Protein AF-A0A2V6A6Y4-F1 (afdb_monomer_lite)

Secondary structure (DSSP, 8-state):
-------S-SSSSSS-----S------EEE-TTSSEEEEE--SSS-EEEEEETTTTEEEEEE-TTSPTT----EEEE-TTS-EEEE-SSEEEEE-TTT--EEEEEEPPTTEEEEEEEEETTTTEEEEEEEESS----

Structure (mmCIF, N/CA/C/O backbone):
data_AF-A0A2V6A6Y4-F1
#
_entry.id   AF-A0A2V6A6Y4-F1
#
loop_
_atom_site.group_PDB
_atom_site.id
_atom_site.type_symbol
_atom_site.label_atom_id
_atom_site.label_alt_id
_atom_site.label_comp_id
_atom_site.label_asym_id
_atom_site.label_entity_id
_atom_site.label_seq_id
_atom_site.pdbx_PDB_ins_code
_atom_site.Cartn_x
_atom_site.Cartn_y
_atom_site.Cartn_z
_atom_site.occupancy
_atom_site.B_iso_or_equiv
_atom_site.auth_seq_id
_atom_site.auth_comp_id
_atom_site.auth_asym_id
_atom_site.auth_atom_id
_atom_site.pdbx_PDB_model_num
ATOM 1 N N . MET A 1 1 ? -44.077 -6.413 16.927 1.00 32.38 1 MET A N 1
ATOM 2 C CA . MET A 1 1 ? -43.341 -7.308 16.006 1.00 32.38 1 MET A CA 1
ATOM 3 C C . MET A 1 1 ? -43.202 -6.586 14.673 1.00 32.38 1 MET A C 1
ATOM 5 O O . MET A 1 1 ? -44.220 -6.111 14.202 1.00 32.38 1 MET A O 1
ATOM 9 N N . ARG A 1 2 ? -41.950 -6.434 14.198 1.00 32.59 2 ARG A N 1
ATOM 10 C CA . ARG A 1 2 ? -41.431 -6.175 12.827 1.00 32.59 2 ARG A CA 1
ATOM 11 C C . ARG A 1 2 ? -42.452 -5.708 11.762 1.00 32.59 2 ARG A C 1
ATOM 13 O O . ARG A 1 2 ? -43.472 -6.346 11.574 1.00 32.59 2 ARG A O 1
ATOM 20 N N . SER A 1 3 ? -42.211 -4.641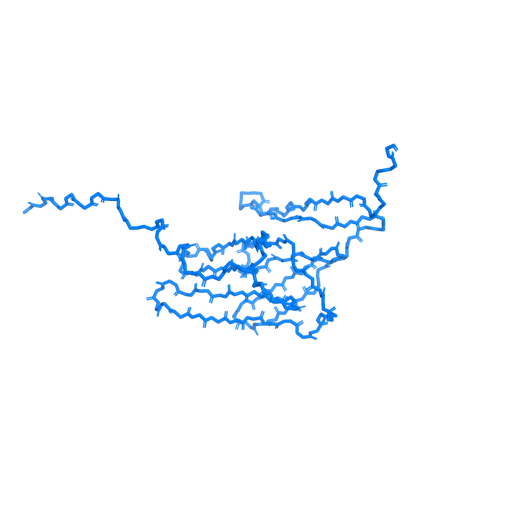 11.001 1.00 26.67 3 SER A N 1
ATOM 21 C CA . SER A 1 3 ? -41.068 -4.501 10.086 1.00 26.67 3 SER A CA 1
ATOM 22 C C . SER A 1 3 ? -40.904 -3.040 9.645 1.00 26.67 3 SER A C 1
ATOM 24 O O . SER A 1 3 ? -41.842 -2.462 9.108 1.00 26.67 3 SER A O 1
ATOM 26 N N . TYR A 1 4 ? -39.713 -2.460 9.813 1.00 32.25 4 TYR A N 1
ATOM 27 C CA . TYR A 1 4 ? -39.336 -1.226 9.123 1.00 32.25 4 TYR A CA 1
ATOM 28 C C . TYR A 1 4 ? -38.653 -1.605 7.812 1.00 32.25 4 TYR A C 1
ATOM 30 O O . TYR A 1 4 ? -37.516 -2.074 7.801 1.00 32.25 4 TYR A O 1
ATOM 38 N N . VAL A 1 5 ? -39.372 -1.424 6.710 1.00 32.75 5 VAL A N 1
ATOM 39 C CA . VAL A 1 5 ? -38.798 -1.405 5.365 1.00 32.75 5 VAL A CA 1
ATOM 40 C C . VAL A 1 5 ? -38.120 -0.044 5.202 1.00 32.75 5 VAL A C 1
ATOM 42 O O . VAL A 1 5 ? -38.741 0.913 4.758 1.00 32.75 5 VAL A O 1
ATOM 45 N N . PHE A 1 6 ? -36.855 0.064 5.612 1.00 30.45 6 PHE A N 1
ATOM 46 C CA . PHE A 1 6 ? -35.977 1.151 5.174 1.00 30.45 6 PHE A CA 1
ATOM 47 C C . PHE A 1 6 ? -35.128 0.620 4.024 1.00 30.45 6 PHE A C 1
ATOM 49 O O . PHE A 1 6 ? -34.045 0.066 4.205 1.00 30.45 6 PHE A O 1
ATOM 56 N N . GLY A 1 7 ? -35.703 0.725 2.827 1.00 29.33 7 GLY A N 1
ATOM 57 C CA . GLY A 1 7 ? -35.014 0.461 1.576 1.00 29.33 7 GLY A CA 1
ATOM 58 C C . GLY A 1 7 ? -33.855 1.438 1.392 1.00 29.33 7 GLY A C 1
ATOM 59 O O . GLY A 1 7 ? -34.050 2.646 1.343 1.00 29.33 7 GLY A O 1
ATOM 60 N N . ILE A 1 8 ? -32.648 0.876 1.354 1.00 38.84 8 ILE A N 1
ATOM 61 C CA . ILE A 1 8 ? -31.519 1.203 0.470 1.00 38.84 8 ILE A CA 1
ATOM 62 C C . ILE A 1 8 ? -31.665 2.556 -0.258 1.00 38.84 8 ILE A C 1
ATOM 64 O O . ILE A 1 8 ? -32.142 2.610 -1.387 1.00 38.84 8 ILE A O 1
ATOM 68 N N . ALA A 1 9 ? -31.231 3.648 0.376 1.00 34.06 9 ALA A N 1
ATOM 69 C CA . ALA A 1 9 ? -31.072 4.946 -0.295 1.00 34.06 9 ALA A CA 1
ATOM 70 C C . ALA A 1 9 ? -30.000 5.852 0.342 1.00 34.06 9 ALA A C 1
ATOM 72 O O . ALA A 1 9 ? -29.995 7.059 0.124 1.00 34.06 9 ALA A O 1
ATOM 73 N N . ILE A 1 10 ? -29.077 5.303 1.139 1.00 40.56 10 ILE A N 1
ATOM 74 C CA . ILE A 1 10 ? -27.980 6.083 1.726 1.00 40.56 10 ILE A CA 1
ATOM 75 C C . ILE A 1 10 ? -26.707 5.248 1.638 1.00 40.56 10 ILE A C 1
ATOM 77 O O . ILE A 1 10 ? -26.506 4.364 2.462 1.00 40.56 10 ILE A O 1
ATOM 81 N N . LYS A 1 11 ? -25.892 5.500 0.603 1.00 34.69 11 LYS A N 1
ATOM 82 C CA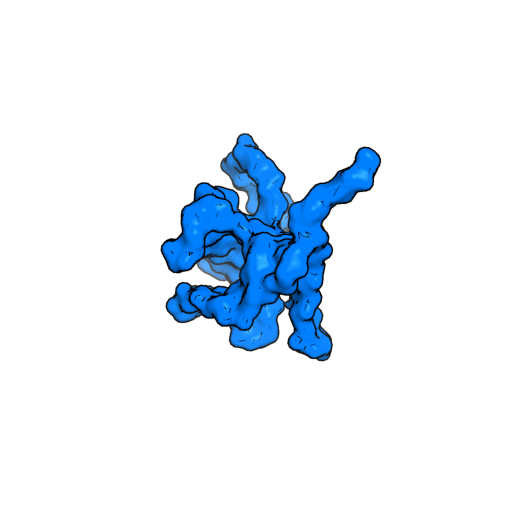 . LYS A 1 11 ? -24.413 5.373 0.605 1.00 34.69 11 LYS A CA 1
ATOM 83 C C . LYS A 1 11 ? -23.757 5.695 -0.746 1.00 34.69 11 LYS A C 1
ATOM 85 O O . LYS A 1 11 ? -22.540 5.692 -0.833 1.00 34.69 11 LYS A O 1
ATOM 90 N N . SER A 1 12 ? -24.526 6.071 -1.767 1.00 40.69 12 SER A N 1
ATOM 91 C CA . SER A 1 12 ? -23.982 6.647 -3.011 1.00 40.69 12 SER A CA 1
ATOM 92 C C . SER A 1 12 ? -23.689 8.153 -2.906 1.00 40.69 12 SER A C 1
ATOM 94 O O . SER A 1 12 ? -23.083 8.719 -3.805 1.00 40.69 12 SER A O 1
ATOM 96 N N . ALA A 1 13 ? -24.119 8.813 -1.823 1.00 37.28 13 ALA A N 1
ATOM 97 C CA . ALA A 1 13 ? -24.108 10.275 -1.697 1.00 37.28 13 ALA A CA 1
ATOM 98 C C . ALA A 1 13 ? -22.936 10.855 -0.876 1.00 37.28 13 ALA A C 1
ATOM 100 O O . ALA A 1 13 ? -22.841 12.070 -0.750 1.00 37.28 13 ALA A O 1
ATOM 101 N N . LEU A 1 14 ? -22.032 10.025 -0.332 1.00 38.22 14 LEU A N 1
ATOM 102 C CA . LEU A 1 14 ? -20.814 10.522 0.337 1.00 38.22 14 LEU A CA 1
ATOM 103 C C . LEU A 1 14 ? -19.584 10.602 -0.586 1.00 38.22 14 LEU A C 1
ATOM 105 O O . LEU A 1 14 ? -18.530 11.037 -0.139 1.00 38.22 14 LEU A O 1
ATOM 109 N N . LEU A 1 15 ? -19.715 10.235 -1.868 1.00 41.84 15 LEU A N 1
ATOM 110 C CA . LEU A 1 15 ? -18.647 10.373 -2.873 1.00 41.84 15 LEU A CA 1
ATOM 111 C C . LEU A 1 15 ? -18.720 11.680 -3.687 1.00 41.84 15 LEU A C 1
ATOM 113 O O . LEU A 1 15 ? -17.991 11.836 -4.660 1.00 41.84 15 LEU A O 1
ATOM 117 N N . SER A 1 16 ? -19.587 12.625 -3.314 1.00 40.91 16 SER A N 1
ATOM 118 C CA . SER A 1 16 ? -19.773 13.888 -4.044 1.00 40.91 16 SER A CA 1
ATOM 119 C C . SER A 1 16 ? -19.488 15.131 -3.196 1.00 40.91 16 SER A C 1
ATOM 121 O O . SER A 1 16 ? -20.119 16.168 -3.398 1.00 40.91 16 SER A O 1
ATOM 123 N N . CYS A 1 17 ? -18.563 15.049 -2.233 1.00 35.84 17 CYS A N 1
ATOM 124 C CA . CYS A 1 17 ? -18.053 16.251 -1.574 1.00 35.84 17 CYS A CA 1
ATOM 125 C C . CYS A 1 17 ? -16.995 16.878 -2.490 1.00 35.84 17 CYS A C 1
ATOM 127 O O . CYS A 1 17 ? -15.925 16.312 -2.700 1.00 35.84 17 CYS A O 1
ATOM 129 N N . GLY A 1 18 ? -17.376 17.980 -3.134 1.00 38.84 18 GLY A N 1
ATOM 130 C CA . GLY A 1 18 ? -16.668 18.554 -4.265 1.00 38.84 18 GLY A CA 1
ATOM 131 C C . GLY A 1 18 ? -15.276 19.081 -3.947 1.00 38.84 18 GLY A C 1
ATOM 132 O O . GLY A 1 18 ? -15.115 19.866 -3.028 1.00 38.84 18 GLY A O 1
ATOM 133 N N . PHE A 1 19 ? -14.331 18.712 -4.807 1.00 34.06 19 PHE A N 1
ATOM 134 C CA . PHE A 1 19 ? -13.350 19.589 -5.444 1.00 34.06 19 PHE A CA 1
ATOM 135 C C . PHE A 1 19 ? -13.048 18.944 -6.801 1.00 34.06 19 PHE A C 1
ATOM 137 O O . PHE A 1 19 ? -12.411 17.900 -6.871 1.00 34.06 19 PHE A O 1
ATOM 144 N N . VAL A 1 20 ? -13.565 19.516 -7.892 1.00 39.50 20 VAL A N 1
ATOM 145 C CA . VAL A 1 20 ? -13.149 19.126 -9.247 1.00 39.50 20 VAL A CA 1
ATOM 146 C C . VAL A 1 20 ? -11.848 19.868 -9.537 1.00 39.50 20 VAL A C 1
ATOM 148 O O . VAL A 1 20 ? -11.839 20.895 -10.206 1.00 39.50 20 VAL A O 1
ATOM 151 N N . HIS A 1 21 ? -10.755 19.372 -8.973 1.00 35.28 21 HIS A N 1
ATOM 152 C CA . HIS A 1 21 ? -9.420 19.550 -9.525 1.00 35.28 21 HIS A CA 1
ATOM 153 C C . HIS A 1 21 ? -8.987 18.154 -9.987 1.00 35.28 21 HIS A C 1
ATOM 155 O O . HIS A 1 21 ? -9.232 17.186 -9.282 1.00 35.28 21 HIS A O 1
ATOM 161 N N . CYS A 1 22 ? -8.531 18.055 -11.241 1.00 38.50 22 CYS A N 1
ATOM 162 C CA . CYS A 1 22 ? -7.905 16.888 -11.885 1.00 38.50 22 CYS A CA 1
ATOM 163 C C . CYS A 1 22 ? -8.179 15.500 -11.261 1.00 38.50 22 CYS A C 1
ATOM 165 O O . CYS A 1 22 ? -7.589 15.112 -10.265 1.00 38.50 22 CYS A O 1
ATOM 167 N N . CYS A 1 23 ? -9.019 14.699 -11.922 1.00 42.53 23 CYS A N 1
ATOM 168 C CA . CYS A 1 23 ? -9.340 13.333 -11.513 1.00 42.53 23 CYS A CA 1
ATOM 169 C C . CYS A 1 23 ? -8.106 12.410 -11.630 1.00 42.53 23 CYS A C 1
ATOM 171 O O . CYS A 1 23 ? -7.900 11.763 -12.658 1.00 42.53 23 CYS A O 1
ATOM 173 N N . ALA A 1 24 ? -7.266 12.359 -10.596 1.00 50.62 24 ALA A N 1
ATOM 174 C CA . ALA A 1 24 ? -6.324 11.269 -10.402 1.00 50.62 24 ALA A CA 1
ATOM 175 C C . ALA A 1 24 ? -7.101 10.097 -9.790 1.00 50.62 24 ALA A C 1
ATOM 177 O O . ALA A 1 24 ? -7.722 10.227 -8.737 1.00 50.62 24 ALA A O 1
ATOM 178 N N . ALA A 1 25 ? -7.125 8.955 -10.481 1.00 53.16 25 ALA A N 1
ATOM 179 C CA . ALA A 1 25 ? -7.696 7.725 -9.948 1.00 53.16 25 ALA A CA 1
ATOM 180 C C . ALA A 1 25 ? -6.901 7.318 -8.695 1.00 53.16 25 ALA A C 1
ATOM 182 O O . ALA A 1 25 ? -5.819 6.751 -8.804 1.00 53.16 25 ALA A O 1
ATOM 183 N N . GLY A 1 26 ? -7.411 7.689 -7.520 1.00 76.88 26 GLY A N 1
ATOM 184 C CA . GLY A 1 26 ? -6.675 7.610 -6.259 1.00 76.88 26 GLY A CA 1
ATOM 185 C C . GLY A 1 26 ? -6.652 6.234 -5.602 1.00 76.88 26 GLY A C 1
ATOM 186 O O . GLY A 1 26 ? -5.937 6.064 -4.640 1.00 76.88 26 GLY A O 1
ATOM 187 N N . ASP A 1 27 ? -7.383 5.235 -6.081 1.00 90.62 27 ASP A N 1
ATOM 188 C CA . ASP A 1 27 ? -7.482 3.919 -5.428 1.00 90.62 27 ASP A CA 1
ATOM 189 C C . ASP A 1 27 ? -7.893 3.951 -3.928 1.00 90.62 27 ASP A C 1
ATOM 191 O O . ASP A 1 27 ? -7.724 4.923 -3.185 1.00 90.62 27 ASP A O 1
ATOM 195 N N . ALA A 1 28 ? -8.531 2.888 -3.454 1.00 93.62 28 ALA A N 1
ATOM 196 C CA . ALA A 1 28 ? -9.000 2.835 -2.074 1.00 93.62 28 ALA A CA 1
ATOM 197 C C . ALA A 1 28 ? -9.141 1.405 -1.573 1.00 93.62 28 ALA A C 1
ATOM 199 O O . ALA A 1 28 ? -9.518 0.498 -2.311 1.00 93.62 28 ALA A O 1
ATOM 200 N N . THR A 1 29 ? -8.933 1.218 -0.273 1.00 94.38 29 THR A N 1
ATOM 201 C CA . THR A 1 29 ? -9.153 -0.066 0.390 1.00 94.38 29 THR A CA 1
ATOM 202 C C . THR A 1 29 ? -9.761 0.108 1.777 1.00 94.38 29 THR A C 1
ATOM 204 O O . THR A 1 29 ? -9.521 1.098 2.468 1.00 94.38 29 THR A O 1
ATOM 207 N N . PHE A 1 30 ? -10.538 -0.881 2.212 1.00 93.88 30 PHE A N 1
ATOM 208 C CA . PHE A 1 30 ? -11.076 -0.938 3.571 1.00 93.88 30 PHE A CA 1
ATOM 209 C C . PHE A 1 30 ? -10.061 -1.528 4.558 1.00 93.88 30 PHE A C 1
ATOM 211 O O . PHE A 1 30 ? -9.153 -2.268 4.172 1.00 93.88 30 PHE A O 1
ATOM 218 N N . SER A 1 31 ? -10.238 -1.237 5.847 1.00 92.56 31 SER A N 1
ATOM 219 C CA . SER A 1 31 ? -9.723 -2.088 6.924 1.00 92.56 31 SER A CA 1
ATOM 220 C C . SER A 1 31 ? -10.462 -3.430 6.970 1.00 92.56 31 SER A C 1
ATOM 222 O O . SER A 1 31 ? -11.588 -3.553 6.494 1.00 92.56 31 SER A O 1
ATOM 224 N N . ASN A 1 32 ? -9.851 -4.443 7.591 1.00 88.94 32 ASN A N 1
ATOM 225 C CA . ASN A 1 32 ? -10.436 -5.789 7.687 1.00 88.94 32 ASN A CA 1
ATOM 226 C C . ASN A 1 32 ? -11.776 -5.821 8.446 1.00 88.94 32 ASN A C 1
ATOM 228 O O . ASN A 1 32 ? -12.623 -6.657 8.158 1.00 88.94 32 ASN A O 1
ATOM 232 N N . ASP A 1 33 ? -11.955 -4.923 9.416 1.00 90.75 33 ASP A N 1
ATOM 233 C CA . ASP A 1 33 ? -13.202 -4.746 10.173 1.00 90.75 33 ASP A CA 1
ATOM 234 C C . ASP A 1 33 ? -14.235 -3.866 9.443 1.00 90.75 33 ASP A C 1
ATOM 236 O O . ASP A 1 33 ? -15.377 -3.760 9.884 1.00 90.75 33 ASP A O 1
ATOM 240 N N . GLY A 1 34 ? -13.862 -3.246 8.318 1.00 91.12 34 GLY A N 1
ATOM 241 C CA . GLY A 1 34 ? -14.715 -2.331 7.560 1.00 91.12 34 GLY A CA 1
ATOM 242 C C . GLY A 1 34 ? -14.976 -0.986 8.244 1.00 91.12 34 GLY A C 1
ATOM 243 O O . GL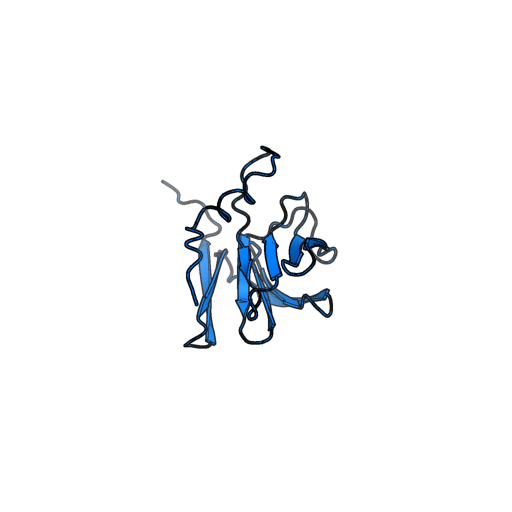Y A 1 34 ? -15.782 -0.205 7.740 1.00 91.12 34 GLY A O 1
ATOM 244 N N . GLU A 1 35 ? -14.318 -0.689 9.367 1.00 94.94 35 GLU A N 1
ATOM 245 C CA . GLU A 1 35 ? -14.515 0.552 10.125 1.00 94.94 35 GLU A CA 1
ATOM 246 C C . GLU A 1 35 ? -13.731 1.739 9.557 1.00 94.94 35 GLU A C 1
ATOM 248 O O . GLU A 1 35 ? -14.015 2.890 9.894 1.00 94.94 35 GLU A O 1
ATOM 253 N N . ARG A 1 36 ? -12.739 1.485 8.698 1.00 94.31 36 ARG A N 1
ATOM 254 C CA . ARG A 1 36 ? -11.877 2.506 8.102 1.00 94.31 36 ARG A CA 1
ATOM 255 C C . ARG A 1 36 ? -11.777 2.348 6.590 1.00 94.31 36 ARG A C 1
ATOM 257 O O . ARG A 1 36 ? -11.763 1.234 6.068 1.00 94.31 36 ARG A O 1
ATOM 264 N N . ILE A 1 37 ? -11.652 3.478 5.903 1.00 94.25 37 ILE A N 1
ATOM 265 C CA . ILE A 1 37 ? -11.283 3.565 4.488 1.00 94.25 37 ILE A CA 1
ATOM 266 C C . ILE A 1 37 ? -9.915 4.229 4.402 1.00 94.25 37 ILE A C 1
ATOM 268 O O . ILE A 1 37 ? -9.684 5.255 5.040 1.00 94.25 37 ILE A O 1
ATOM 272 N N . PHE A 1 38 ? -9.039 3.660 3.586 1.00 93.88 38 PHE A N 1
ATOM 273 C CA . PHE A 1 38 ? -7.771 4.249 3.184 1.00 93.88 38 PHE A CA 1
ATOM 274 C C . PHE A 1 38 ? -7.848 4.576 1.697 1.00 93.88 38 PHE A C 1
ATOM 276 O O . PHE A 1 38 ? -8.263 3.722 0.918 1.00 93.88 38 PHE A O 1
ATOM 283 N N . ALA A 1 39 ? -7.467 5.786 1.308 1.00 93.12 39 ALA A N 1
ATOM 284 C CA . ALA A 1 39 ? -7.443 6.236 -0.084 1.00 93.12 39 ALA A CA 1
ATOM 285 C C . ALA A 1 39 ? -6.147 6.999 -0.367 1.00 93.12 39 ALA A C 1
ATOM 287 O O . ALA A 1 39 ? -5.624 7.646 0.545 1.00 93.12 39 ALA A O 1
ATOM 288 N N . ILE A 1 40 ? -5.621 6.965 -1.596 1.00 92.56 40 ILE A N 1
ATOM 289 C CA . ILE A 1 40 ? -4.522 7.880 -1.955 1.00 92.56 40 ILE A CA 1
ATOM 290 C C . ILE A 1 40 ? -5.082 9.304 -1.937 1.00 92.56 40 ILE A C 1
ATOM 292 O O . ILE A 1 40 ? -6.155 9.571 -2.481 1.00 92.56 40 ILE A O 1
ATOM 296 N N . CYS A 1 41 ? -4.366 10.214 -1.281 1.00 86.25 41 CYS A N 1
ATOM 297 C CA . CYS A 1 41 ? -4.726 11.626 -1.291 1.00 86.25 41 CYS A CA 1
ATOM 298 C C . CYS A 1 41 ? -4.234 12.287 -2.586 1.00 86.25 41 CYS A C 1
ATOM 300 O O . CYS A 1 41 ? -3.097 12.058 -2.996 1.00 86.25 41 CYS A O 1
ATOM 302 N N . ASP A 1 42 ? -5.058 13.155 -3.172 1.00 71.94 42 ASP A N 1
ATOM 303 C CA . ASP A 1 42 ? -4.625 14.073 -4.227 1.00 71.94 42 ASP A CA 1
ATOM 304 C C . ASP A 1 42 ? -3.859 15.240 -3.586 1.00 71.94 42 ASP A C 1
ATOM 306 O O . ASP A 1 42 ? -4.446 16.100 -2.925 1.00 71.94 42 ASP A O 1
ATOM 310 N N . ASP A 1 43 ? -2.532 15.188 -3.665 1.00 71.12 43 ASP A N 1
ATOM 311 C CA . ASP A 1 43 ? -1.613 16.177 -3.105 1.00 71.12 43 ASP A CA 1
ATOM 312 C C . ASP A 1 43 ? -0.302 16.187 -3.903 1.00 71.12 43 ASP A C 1
ATOM 314 O O . ASP A 1 43 ? -0.004 15.244 -4.642 1.00 71.12 43 ASP A O 1
ATOM 318 N N . ASP A 1 44 ? 0.517 17.223 -3.709 1.00 72.62 44 ASP A N 1
ATOM 319 C CA . ASP A 1 44 ? 1.822 17.353 -4.372 1.00 72.62 44 ASP A CA 1
ATOM 320 C C . ASP A 1 44 ? 2.781 16.196 -4.025 1.00 72.62 44 ASP A C 1
ATOM 322 O O . ASP A 1 44 ? 3.732 15.933 -4.761 1.00 72.62 44 ASP A O 1
ATOM 326 N N . ASN A 1 45 ? 2.521 15.484 -2.922 1.00 83.88 45 ASN A N 1
ATOM 327 C CA . ASN A 1 45 ? 3.344 14.398 -2.404 1.00 83.88 45 ASN A CA 1
ATOM 328 C C . ASN A 1 45 ? 2.520 13.161 -2.023 1.00 83.88 45 ASN A C 1
ATOM 330 O O . ASN A 1 45 ? 1.355 13.250 -1.634 1.00 83.88 45 ASN A O 1
ATOM 334 N N . ALA A 1 46 ? 3.171 11.997 -2.050 1.00 89.94 46 ALA A N 1
ATOM 335 C CA . ALA A 1 46 ? 2.584 10.724 -1.651 1.00 89.94 46 ALA A CA 1
ATOM 336 C C . ALA A 1 46 ? 2.001 10.773 -0.227 1.00 89.94 46 ALA A C 1
ATOM 338 O O . ALA A 1 46 ? 2.711 10.983 0.764 1.00 89.94 46 ALA A O 1
ATOM 339 N N . ALA A 1 47 ? 0.699 10.512 -0.130 1.00 91.75 47 ALA A N 1
ATOM 340 C CA . ALA A 1 47 ? -0.017 10.430 1.133 1.00 91.75 47 ALA A CA 1
ATOM 341 C C . ALA A 1 47 ? -1.204 9.462 1.047 1.00 91.75 47 ALA A C 1
ATOM 343 O O . ALA A 1 47 ? -1.801 9.272 -0.016 1.00 91.75 47 ALA A O 1
ATOM 344 N N . ILE A 1 48 ? -1.564 8.882 2.195 1.00 93.19 48 ILE A N 1
ATOM 345 C CA . ILE A 1 48 ? -2.775 8.075 2.372 1.00 93.19 48 ILE A CA 1
ATOM 346 C C . ILE A 1 48 ? -3.719 8.774 3.349 1.00 93.19 48 ILE A C 1
ATOM 348 O O . ILE A 1 48 ? -3.358 9.130 4.474 1.00 93.19 48 ILE A O 1
ATOM 352 N N . CYS A 1 49 ? -4.956 8.935 2.911 1.00 93.56 49 CYS A N 1
ATOM 353 C CA . CYS A 1 49 ? -6.058 9.517 3.646 1.00 93.56 49 CYS A CA 1
ATOM 354 C C . CYS A 1 49 ? -6.817 8.387 4.346 1.00 93.56 49 CYS A C 1
ATOM 356 O O . CYS A 1 49 ? -7.305 7.468 3.696 1.00 93.56 49 CYS A O 1
ATOM 358 N N . GLU A 1 50 ? -6.904 8.453 5.668 1.00 93.62 50 GLU A N 1
ATOM 359 C CA . GLU A 1 50 ? -7.655 7.535 6.519 1.00 93.62 50 GLU A CA 1
ATOM 360 C C . GLU A 1 50 ? -8.961 8.207 6.955 1.00 93.62 50 GLU A C 1
ATOM 362 O O . GLU A 1 50 ? -8.955 9.283 7.560 1.00 93.62 50 GLU A O 1
ATOM 367 N N . LEU A 1 51 ? -10.084 7.556 6.667 1.00 93.31 51 LEU A N 1
ATOM 368 C CA . LEU A 1 51 ? -11.409 7.935 7.139 1.00 93.31 51 LEU A CA 1
ATOM 369 C C . LEU A 1 51 ? -11.921 6.851 8.082 1.00 93.31 51 LEU A C 1
ATOM 371 O O . LEU A 1 51 ? -12.132 5.714 7.664 1.00 93.31 51 LEU A O 1
ATOM 375 N N . ASN A 1 52 ? -12.168 7.206 9.337 1.00 92.94 52 ASN A N 1
ATOM 376 C CA . ASN A 1 52 ? -12.842 6.336 10.290 1.00 92.94 52 ASN A CA 1
ATOM 377 C C . ASN A 1 52 ? -14.360 6.532 10.175 1.00 92.94 52 ASN A C 1
ATOM 379 O O . ASN A 1 52 ? -14.881 7.625 10.390 1.00 92.94 52 ASN A O 1
ATOM 383 N N . LEU A 1 53 ? -15.071 5.460 9.834 1.00 91.56 53 LEU A N 1
ATOM 384 C CA . LEU A 1 53 ? -16.512 5.457 9.588 1.00 91.56 53 LEU A CA 1
ATOM 385 C C . LEU A 1 53 ? -17.345 5.395 10.871 1.00 91.56 53 LEU A C 1
ATOM 387 O O . LEU A 1 53 ? -18.534 5.703 10.833 1.00 91.56 53 LEU A O 1
ATOM 391 N N . MET A 1 54 ? -16.743 5.007 11.995 1.00 93.94 54 MET A N 1
ATOM 392 C CA . MET A 1 54 ? -17.441 4.858 13.274 1.00 93.94 54 MET A CA 1
ATOM 393 C C . MET A 1 54 ? -17.610 6.195 13.985 1.00 93.94 54 MET A C 1
ATOM 395 O O . MET A 1 54 ? -18.640 6.448 14.606 1.00 93.94 54 MET A O 1
ATOM 399 N N . ASN A 1 55 ? -16.602 7.060 13.885 1.00 93.56 55 ASN A N 1
ATOM 400 C CA . ASN A 1 55 ? -16.598 8.377 14.522 1.00 93.56 55 ASN A CA 1
ATOM 401 C C . ASN A 1 55 ? -16.480 9.543 13.527 1.00 93.56 55 ASN A C 1
ATOM 403 O O . ASN A 1 55 ? -16.385 10.689 13.958 1.00 93.56 55 ASN A O 1
ATOM 407 N N . TYR A 1 56 ? -16.505 9.260 12.221 1.00 89.81 56 TYR A N 1
ATOM 408 C CA . TYR A 1 56 ? -16.429 10.246 11.138 1.00 89.81 56 TYR A CA 1
ATOM 409 C C . TYR A 1 56 ? -15.188 11.145 11.211 1.00 89.81 56 TYR A C 1
ATOM 411 O O . TYR A 1 56 ? -15.244 12.330 10.878 1.00 89.81 56 TYR A O 1
ATOM 419 N N . THR A 1 57 ? -14.057 10.594 11.658 1.00 90.62 57 THR A N 1
ATOM 420 C CA . THR A 1 57 ? -12.789 11.332 11.719 1.00 90.62 57 THR A CA 1
ATOM 421 C C . THR A 1 57 ? -11.943 11.092 10.481 1.00 90.62 57 THR A C 1
ATOM 423 O O . THR A 1 57 ? -11.927 10.003 9.911 1.00 90.62 57 THR A O 1
ATOM 426 N N . PHE A 1 58 ? -11.218 12.132 10.085 1.00 89.69 58 PHE A N 1
ATOM 427 C CA . PHE A 1 58 ? -10.302 12.116 8.957 1.00 89.69 58 PHE A CA 1
ATOM 428 C C . PHE A 1 58 ? -8.871 12.330 9.445 1.00 89.69 58 PHE A C 1
ATOM 430 O O . PHE A 1 58 ? -8.613 13.176 10.307 1.00 89.69 58 PHE A O 1
ATOM 437 N N . ARG A 1 59 ? -7.931 11.590 8.861 1.00 89.50 59 ARG A N 1
ATOM 438 C CA . ARG A 1 59 ? -6.499 11.740 9.097 1.00 89.50 59 ARG A CA 1
ATOM 439 C C . ARG A 1 59 ? -5.743 11.614 7.783 1.00 89.50 59 ARG A C 1
ATOM 441 O O . ARG A 1 59 ? -5.953 10.677 7.026 1.00 89.50 59 ARG A O 1
ATOM 448 N N . LYS A 1 60 ? -4.800 12.521 7.554 1.00 91.06 60 LYS A N 1
ATOM 449 C CA . LYS A 1 60 ? -3.833 12.422 6.461 1.00 91.06 60 LYS A CA 1
ATOM 450 C C . LYS A 1 60 ? -2.524 11.835 6.983 1.00 91.06 60 LYS A C 1
ATOM 452 O O . LYS A 1 60 ? -1.995 12.320 7.983 1.00 91.06 60 LYS A O 1
ATOM 457 N N . ASN A 1 61 ? -2.009 10.818 6.302 1.00 92.69 61 ASN A N 1
ATOM 458 C CA . ASN A 1 61 ? -0.719 10.198 6.579 1.00 92.69 61 ASN A CA 1
ATOM 459 C C . ASN A 1 61 ? 0.228 10.516 5.415 1.00 92.69 61 ASN A C 1
ATOM 461 O O . ASN A 1 61 ? 0.122 9.916 4.347 1.00 92.69 61 ASN A O 1
ATOM 465 N N . SER A 1 62 ? 1.098 11.506 5.611 1.00 91.00 62 SER A N 1
ATOM 466 C CA . SER A 1 62 ? 2.111 11.911 4.629 1.00 91.00 62 SER A CA 1
ATOM 467 C C . SER A 1 62 ? 3.407 11.129 4.822 1.00 91.00 62 SER A C 1
ATOM 469 O O . SER A 1 62 ? 3.749 10.771 5.950 1.00 91.00 62 SER A O 1
ATOM 471 N N . PHE A 1 63 ? 4.158 10.934 3.738 1.00 92.94 63 PHE A N 1
ATOM 472 C CA . PHE A 1 63 ? 5.395 10.152 3.741 1.00 92.94 63 PHE A CA 1
ATOM 473 C C . PHE A 1 63 ? 6.615 11.013 3.385 1.00 92.94 63 PHE A C 1
ATOM 475 O O . PHE A 1 63 ? 7.112 10.935 2.264 1.00 92.94 63 PHE A O 1
ATOM 482 N N . PRO A 1 64 ? 7.126 11.838 4.318 1.00 89.88 64 PRO A N 1
ATOM 483 C CA . PRO A 1 64 ? 8.217 12.776 4.041 1.00 89.88 64 PRO A CA 1
ATOM 484 C C . PRO A 1 64 ? 9.553 12.093 3.715 1.00 89.88 64 PRO A C 1
ATOM 486 O O . PRO A 1 64 ? 10.470 12.754 3.244 1.00 89.88 64 PRO A O 1
ATOM 489 N N . GLN A 1 65 ? 9.694 10.787 3.979 1.00 89.50 65 GLN A N 1
ATOM 490 C CA . GLN A 1 65 ? 10.868 10.025 3.541 1.00 89.50 65 GLN A CA 1
ATOM 491 C C . GLN A 1 65 ? 10.875 9.706 2.039 1.00 89.50 65 GLN A C 1
ATOM 493 O O . GLN A 1 65 ? 11.888 9.229 1.530 1.00 89.50 65 GLN A O 1
ATOM 498 N N . LEU A 1 66 ? 9.750 9.889 1.343 1.00 91.50 66 LEU A N 1
ATOM 499 C CA . LEU A 1 66 ? 9.682 9.707 -0.101 1.00 91.50 66 LEU A CA 1
ATOM 500 C C . LEU A 1 66 ? 10.140 10.994 -0.799 1.00 91.50 66 LEU A C 1
ATOM 502 O O . LEU A 1 66 ? 9.881 12.077 -0.276 1.00 91.50 66 LEU A O 1
ATOM 506 N N . PRO A 1 67 ? 10.803 10.899 -1.967 1.00 89.44 67 PRO A N 1
ATOM 507 C CA . PRO A 1 67 ? 11.159 12.079 -2.747 1.00 89.44 67 PRO A CA 1
ATOM 508 C C . PRO A 1 67 ? 9.936 12.946 -3.059 1.00 89.44 67 PRO A C 1
ATOM 510 O O . PRO A 1 67 ? 8.842 12.416 -3.288 1.00 89.44 67 PRO A O 1
ATOM 513 N N . ASP A 1 68 ? 10.139 14.260 -3.132 1.00 85.75 68 ASP A N 1
ATOM 514 C CA . ASP A 1 68 ? 9.095 15.195 -3.554 1.00 85.75 68 ASP A CA 1
ATOM 515 C C . ASP A 1 68 ? 8.507 14.782 -4.915 1.00 85.75 68 ASP A C 1
ATOM 517 O O . ASP A 1 68 ? 9.2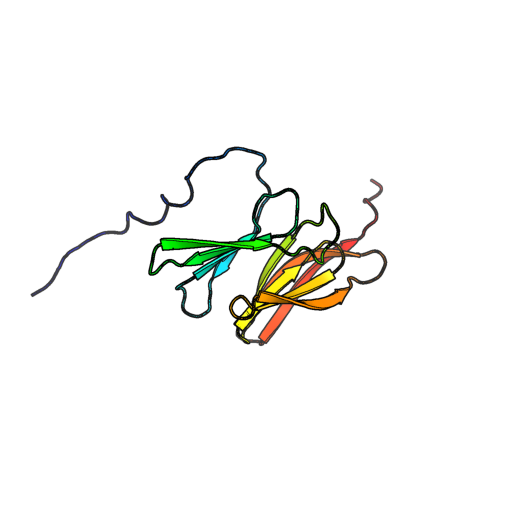05 14.220 -5.765 1.00 85.75 68 ASP A O 1
ATOM 521 N N . GLN A 1 69 ? 7.216 15.055 -5.127 1.00 83.12 69 GLN A N 1
ATOM 522 C CA . GLN A 1 69 ? 6.478 14.696 -6.351 1.00 83.12 69 GLN A CA 1
ATOM 523 C C . GLN A 1 69 ? 6.365 13.184 -6.617 1.00 83.12 69 GLN A C 1
ATOM 525 O O . GLN A 1 69 ? 6.003 12.755 -7.716 1.00 83.12 69 GLN A O 1
ATOM 530 N N . THR A 1 70 ? 6.628 12.347 -5.611 1.00 88.50 70 THR A N 1
ATOM 531 C CA . THR A 1 70 ? 6.301 10.921 -5.682 1.00 88.50 70 THR A CA 1
ATOM 532 C C . THR A 1 70 ? 4.788 10.732 -5.653 1.00 88.50 70 THR A C 1
ATOM 534 O O . THR A 1 70 ? 4.120 11.180 -4.724 1.00 88.50 70 THR A O 1
ATOM 537 N N . TRP A 1 71 ? 4.252 9.982 -6.617 1.00 86.94 71 TRP A N 1
ATOM 538 C CA . TRP A 1 71 ? 2.839 9.601 -6.643 1.00 86.94 71 TRP A CA 1
ATOM 539 C C . TRP A 1 71 ? 2.642 8.132 -6.294 1.00 86.94 71 TRP A C 1
ATOM 541 O O . TRP A 1 71 ? 3.316 7.249 -6.838 1.00 86.94 71 TRP A O 1
ATOM 551 N N . LEU A 1 72 ? 1.662 7.869 -5.431 1.00 91.75 72 LEU A N 1
ATOM 552 C CA . LEU A 1 72 ? 1.130 6.524 -5.260 1.00 91.75 72 LEU A CA 1
ATOM 553 C C . LEU A 1 72 ? 0.248 6.170 -6.465 1.00 91.75 72 LEU A C 1
ATOM 555 O O . LEU A 1 72 ? -0.404 7.029 -7.057 1.00 91.75 72 LEU A O 1
ATOM 559 N N . ARG A 1 73 ? 0.262 4.894 -6.849 1.00 91.25 73 ARG A N 1
ATOM 560 C CA . ARG A 1 73 ? -0.458 4.361 -8.016 1.00 91.25 73 ARG A CA 1
ATOM 561 C C . ARG A 1 73 ? -1.587 3.412 -7.646 1.00 91.25 73 ARG A C 1
ATOM 563 O O . ARG A 1 73 ? -2.566 3.327 -8.373 1.00 91.25 73 ARG A O 1
ATOM 570 N N . GLY A 1 74 ? -1.419 2.699 -6.543 1.00 93.38 74 GLY A N 1
ATOM 571 C CA . GLY A 1 74 ? -2.395 1.748 -6.050 1.00 93.38 74 GLY A CA 1
ATOM 572 C C . GLY A 1 74 ? -2.100 1.373 -4.613 1.00 93.38 74 GLY A C 1
ATOM 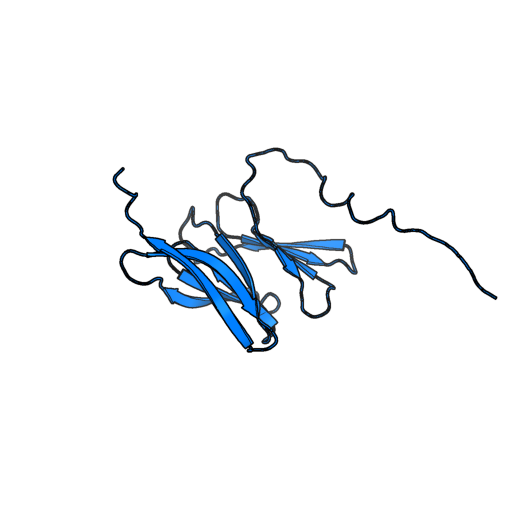573 O O . GLY A 1 74 ? -0.944 1.444 -4.168 1.00 93.38 74 GLY A O 1
ATOM 574 N N . ILE A 1 75 ? -3.149 0.979 -3.904 1.00 96.19 75 ILE A N 1
ATOM 575 C CA . ILE A 1 75 ? -3.092 0.523 -2.525 1.00 96.19 75 ILE A CA 1
ATOM 576 C C . ILE A 1 75 ? -3.950 -0.724 -2.331 1.00 96.19 75 ILE A C 1
ATOM 578 O O . ILE A 1 75 ? -5.036 -0.854 -2.879 1.00 96.19 75 ILE A O 1
ATOM 582 N N . ALA A 1 76 ? -3.484 -1.645 -1.496 1.00 96.12 76 ALA A N 1
ATOM 583 C CA . ALA A 1 76 ? -4.232 -2.843 -1.146 1.00 96.12 76 ALA A CA 1
ATOM 584 C C . ALA A 1 76 ? -4.047 -3.179 0.328 1.00 96.12 76 ALA A C 1
ATOM 586 O O . ALA A 1 76 ? -2.977 -2.989 0.906 1.00 96.12 76 ALA A O 1
ATOM 587 N N . ARG A 1 77 ? -5.097 -3.711 0.949 1.00 94.12 77 ARG A N 1
ATOM 588 C CA . ARG A 1 77 ? -5.042 -4.166 2.333 1.00 94.12 77 ARG A CA 1
ATOM 589 C C . ARG A 1 77 ? -4.462 -5.574 2.410 1.00 94.12 77 ARG A C 1
ATOM 591 O O . ARG A 1 77 ? -5.082 -6.500 1.902 1.00 94.12 77 ARG A O 1
ATOM 598 N N . SER A 1 78 ? -3.319 -5.751 3.069 1.00 89.44 78 SER A N 1
ATOM 599 C CA . SER A 1 78 ? -2.756 -7.080 3.338 1.00 89.44 78 SER A CA 1
ATOM 600 C C . SER A 1 78 ? -3.396 -7.741 4.566 1.00 89.44 78 SER A C 1
ATOM 602 O O . SER A 1 78 ? -3.951 -7.086 5.453 1.00 89.44 78 SER A O 1
ATOM 604 N N . GLY A 1 79 ? -3.302 -9.069 4.660 1.00 82.50 79 GLY A N 1
ATOM 605 C CA . GLY A 1 79 ? -3.882 -9.836 5.772 1.00 82.50 79 GLY A CA 1
ATOM 606 C C . GLY A 1 79 ? -3.274 -9.535 7.152 1.00 82.50 79 GLY A C 1
ATOM 607 O O . GLY A 1 79 ? -3.960 -9.669 8.162 1.00 82.50 79 GLY A O 1
ATOM 608 N N . ASP A 1 80 ? -2.026 -9.066 7.205 1.00 81.00 80 ASP A N 1
ATOM 609 C CA . ASP A 1 80 ? -1.224 -8.798 8.418 1.00 81.00 80 ASP A CA 1
ATOM 610 C C . ASP A 1 80 ? -1.459 -7.424 9.061 1.00 81.00 80 ASP A C 1
ATOM 612 O O . ASP A 1 80 ? -0.750 -7.005 9.968 1.00 81.00 80 ASP A O 1
ATOM 616 N N . LYS A 1 81 ? -2.503 -6.743 8.616 1.00 81.81 81 LYS A N 1
ATOM 617 C CA . LYS A 1 81 ? -2.905 -5.410 9.042 1.00 81.81 81 LYS A CA 1
ATOM 618 C C . LYS A 1 81 ? -2.188 -4.209 8.384 1.00 81.81 81 LYS A C 1
ATOM 620 O O . LYS A 1 81 ? -2.637 -3.088 8.631 1.00 81.81 81 LYS A O 1
ATOM 625 N N . ALA A 1 82 ? -1.256 -4.409 7.458 1.00 93.56 82 ALA A N 1
ATOM 626 C CA . ALA A 1 82 ? -0.678 -3.299 6.701 1.00 93.56 82 ALA A CA 1
ATOM 627 C C . ALA A 1 82 ? -1.509 -2.862 5.470 1.00 93.56 82 ALA A C 1
ATOM 629 O O . ALA A 1 82 ? -2.384 -3.567 4.948 1.00 93.56 82 ALA A O 1
ATOM 630 N N . ILE A 1 83 ? -1.239 -1.648 5.007 1.00 96.12 83 ILE A N 1
ATOM 631 C CA . ILE A 1 83 ? -1.629 -1.146 3.693 1.00 96.12 83 ILE A CA 1
ATOM 632 C C . ILE A 1 83 ? -0.405 -1.264 2.800 1.00 96.12 83 ILE A C 1
ATOM 634 O O . ILE A 1 83 ? 0.600 -0.596 3.017 1.00 96.12 83 ILE A O 1
ATOM 638 N N . LEU A 1 84 ? -0.486 -2.098 1.778 1.00 96.44 84 LEU A N 1
ATOM 639 C CA . LEU A 1 84 ? 0.514 -2.115 0.728 1.00 96.44 84 LEU A CA 1
ATOM 640 C C . LEU A 1 84 ? 0.237 -0.965 -0.223 1.00 96.44 84 LEU A C 1
ATOM 642 O O . LEU A 1 84 ? -0.912 -0.745 -0.602 1.00 96.44 84 LEU A O 1
ATOM 646 N N . CYS A 1 85 ? 1.275 -0.251 -0.630 1.00 95.50 85 CYS A N 1
ATOM 647 C CA . CYS A 1 85 ? 1.156 0.832 -1.593 1.00 95.50 85 CYS A CA 1
ATOM 648 C C . CYS A 1 85 ? 2.314 0.806 -2.589 1.00 95.50 85 CYS A C 1
ATOM 650 O O . CYS A 1 85 ? 3.438 0.420 -2.265 1.00 95.50 85 CYS A O 1
ATOM 652 N N . VAL A 1 86 ? 2.031 1.183 -3.833 1.00 95.50 86 VAL A N 1
ATOM 653 C CA . VAL A 1 86 ? 3.024 1.192 -4.914 1.00 95.50 86 VAL A CA 1
ATOM 654 C C . VAL A 1 86 ? 3.243 2.602 -5.444 1.00 95.50 86 VAL A C 1
ATOM 656 O O . VAL A 1 86 ? 2.288 3.338 -5.689 1.00 95.50 86 VAL A O 1
ATOM 659 N N . THR A 1 87 ? 4.506 2.962 -5.658 1.00 93.94 87 THR A N 1
ATOM 660 C CA . THR A 1 87 ? 4.913 4.061 -6.548 1.00 93.94 87 THR A CA 1
ATOM 661 C C . THR A 1 87 ? 5.257 3.477 -7.922 1.00 93.94 87 THR A C 1
ATOM 663 O O . THR A 1 87 ? 5.108 2.275 -8.135 1.00 93.94 87 THR A O 1
ATOM 666 N N . ASN A 1 88 ? 5.750 4.282 -8.870 1.00 92.88 88 ASN A N 1
ATOM 667 C CA . ASN A 1 88 ? 6.290 3.727 -10.120 1.00 92.88 88 ASN A CA 1
ATOM 668 C C . ASN A 1 88 ? 7.410 2.701 -9.858 1.00 92.88 88 ASN A C 1
ATOM 670 O O . ASN A 1 88 ? 7.505 1.709 -10.572 1.00 92.88 88 ASN A O 1
ATOM 674 N N . GLU A 1 89 ? 8.255 2.943 -8.860 1.00 94.00 89 GLU A N 1
ATOM 675 C CA . GLU A 1 89 ? 9.547 2.262 -8.723 1.00 94.00 89 GLU A CA 1
ATOM 676 C C . GLU A 1 89 ? 9.606 1.315 -7.534 1.00 94.00 89 GLU A C 1
ATOM 678 O O . GLU A 1 89 ? 10.466 0.443 -7.501 1.00 94.00 89 GLU A O 1
ATOM 683 N N . THR A 1 90 ? 8.710 1.451 -6.558 1.00 95.94 90 THR A N 1
ATOM 684 C CA . THR A 1 90 ? 8.872 0.766 -5.279 1.00 95.94 90 THR A CA 1
ATOM 685 C C . THR A 1 90 ? 7.532 0.315 -4.709 1.00 95.94 90 THR A C 1
ATOM 687 O O . THR A 1 90 ? 6.524 1.020 -4.781 1.00 95.94 90 THR A O 1
ATOM 690 N N . LEU A 1 91 ? 7.540 -0.883 -4.127 1.00 96.25 91 LEU A N 1
ATOM 691 C CA . LEU A 1 91 ? 6.482 -1.417 -3.282 1.00 96.25 91 LEU A CA 1
ATOM 692 C C . LEU A 1 91 ? 6.813 -1.117 -1.821 1.00 96.25 91 LEU A C 1
ATOM 694 O O . LEU A 1 91 ? 7.907 -1.436 -1.342 1.00 96.25 91 LEU A O 1
ATOM 698 N N . TRP A 1 92 ? 5.827 -0.589 -1.112 1.00 97.19 92 TRP A N 1
ATOM 699 C CA . TRP A 1 92 ? 5.911 -0.208 0.287 1.00 97.19 92 TRP A CA 1
ATOM 700 C C . TRP A 1 92 ? 4.832 -0.904 1.115 1.00 97.19 92 TRP A C 1
ATOM 702 O O . TRP A 1 92 ? 3.782 -1.292 0.599 1.00 97.19 92 TRP A O 1
ATOM 712 N N . SER A 1 93 ? 5.105 -1.028 2.408 1.00 96.56 93 SER A N 1
ATOM 713 C CA . SER A 1 93 ? 4.147 -1.397 3.444 1.00 96.56 93 SER A CA 1
ATOM 714 C C . SER A 1 93 ? 3.957 -0.208 4.374 1.00 96.56 93 SER A C 1
ATOM 716 O O . SER A 1 93 ? 4.940 0.334 4.871 1.00 96.56 93 SER A O 1
ATOM 718 N N . PHE A 1 94 ? 2.717 0.196 4.604 1.00 96.94 94 PHE A N 1
ATOM 719 C CA . PHE A 1 94 ? 2.336 1.225 5.559 1.00 96.94 94 PHE A CA 1
ATOM 720 C C . PHE A 1 94 ? 1.518 0.597 6.685 1.00 96.94 94 PHE A C 1
ATOM 722 O O . PHE A 1 94 ? 0.462 0.018 6.429 1.00 96.94 94 PHE A O 1
ATOM 729 N N . ASP A 1 95 ? 1.969 0.737 7.926 1.00 95.50 95 ASP A N 1
ATOM 730 C CA . ASP A 1 95 ? 1.173 0.405 9.106 1.00 95.50 95 ASP A CA 1
ATOM 731 C C . ASP A 1 95 ? 0.435 1.666 9.601 1.00 95.50 95 ASP A C 1
ATOM 733 O O . ASP A 1 95 ? 1.077 2.599 10.092 1.00 95.50 95 ASP A O 1
ATOM 737 N N . PRO A 1 96 ? -0.909 1.723 9.509 1.00 92.06 96 PRO A N 1
ATOM 738 C CA . PRO A 1 96 ? -1.682 2.887 9.942 1.00 92.06 96 PRO A CA 1
ATOM 739 C C . PRO A 1 96 ? -1.590 3.202 11.437 1.00 92.06 96 PRO A C 1
ATOM 741 O O . PRO A 1 96 ? -1.794 4.354 11.834 1.00 92.06 96 PRO A O 1
ATOM 744 N N . ASP A 1 97 ? -1.321 2.196 12.271 1.00 91.31 97 ASP A N 1
ATOM 745 C CA . ASP A 1 97 ? -1.370 2.343 13.722 1.00 91.31 97 ASP A CA 1
ATOM 746 C C . ASP A 1 97 ? -0.031 2.895 14.248 1.00 91.31 97 ASP A C 1
ATOM 748 O O . ASP A 1 97 ? -0.020 3.867 15.010 1.00 91.31 97 ASP A O 1
ATOM 752 N N . SER A 1 98 ? 1.100 2.344 13.788 1.00 93.00 98 SER A N 1
ATOM 753 C CA . SER A 1 98 ? 2.446 2.860 14.104 1.00 93.00 98 SER A CA 1
ATOM 754 C C . SER A 1 98 ? 2.875 4.046 13.234 1.00 93.00 98 SER A C 1
ATOM 756 O O . SER A 1 98 ? 3.771 4.801 13.617 1.00 93.00 98 SER A O 1
ATOM 758 N N . LYS A 1 99 ? 2.205 4.246 12.093 1.00 92.44 99 LYS A N 1
ATOM 759 C CA . LYS A 1 99 ? 2.543 5.205 11.029 1.00 92.44 99 LYS A CA 1
ATOM 760 C C . LYS A 1 99 ? 3.875 4.919 10.335 1.00 92.44 99 LYS A C 1
ATOM 762 O O . LYS A 1 99 ? 4.435 5.806 9.689 1.00 92.44 99 LYS A O 1
ATOM 767 N N . GLU A 1 100 ? 4.389 3.704 10.468 1.00 95.06 100 GLU A N 1
ATOM 768 C CA . GLU A 1 100 ? 5.623 3.303 9.812 1.00 95.06 100 GLU A CA 1
ATOM 769 C C . GLU A 1 100 ? 5.367 3.003 8.330 1.00 95.06 100 GLU A C 1
ATOM 771 O O . GLU A 1 100 ? 4.416 2.305 7.979 1.00 95.06 100 GLU A O 1
ATOM 776 N N . LEU A 1 101 ? 6.228 3.535 7.459 1.00 96.88 101 LEU A N 1
ATOM 777 C CA . LEU A 1 101 ? 6.278 3.179 6.043 1.00 96.88 101 LEU A CA 1
ATOM 778 C C . LEU A 1 101 ? 7.616 2.492 5.756 1.00 96.88 101 LEU A C 1
ATOM 780 O O . LEU A 1 101 ? 8.678 3.118 5.822 1.00 96.88 101 LEU A O 1
ATOM 784 N N . THR A 1 102 ? 7.544 1.219 5.387 1.00 96.62 102 THR A N 1
ATOM 785 C CA . THR A 1 102 ? 8.686 0.331 5.175 1.00 96.62 102 THR A CA 1
ATOM 786 C C . THR A 1 102 ? 8.786 -0.054 3.703 1.00 96.62 102 THR A C 1
ATOM 788 O O . THR A 1 102 ? 7.810 -0.476 3.079 1.00 96.62 102 THR A O 1
ATOM 791 N N . LYS A 1 103 ? 9.982 0.060 3.123 1.00 96.75 103 LYS A N 1
ATOM 792 C CA . LYS A 1 103 ? 10.255 -0.406 1.758 1.00 96.75 103 LYS A CA 1
ATOM 793 C C . LYS A 1 103 ? 10.261 -1.933 1.718 1.00 96.75 103 LYS A C 1
ATOM 795 O O . LYS A 1 103 ? 10.983 -2.552 2.493 1.00 96.75 103 LYS A O 1
ATOM 800 N N . ILE A 1 104 ? 9.518 -2.534 0.788 1.00 95.88 104 ILE A N 1
ATOM 801 C CA . ILE A 1 104 ? 9.551 -3.986 0.558 1.00 95.88 104 ILE A CA 1
ATOM 802 C C . ILE A 1 104 ? 10.550 -4.318 -0.551 1.00 95.88 104 ILE A C 1
ATOM 804 O O . ILE A 1 104 ? 11.454 -5.126 -0.350 1.00 95.88 104 ILE A O 1
ATOM 808 N N . ARG A 1 105 ? 10.378 -3.723 -1.739 1.00 95.88 105 ARG A N 1
ATOM 809 C CA . ARG A 1 105 ? 11.236 -3.979 -2.909 1.00 95.88 105 ARG A CA 1
ATOM 810 C C . ARG A 1 105 ? 11.059 -2.932 -3.999 1.00 95.88 105 ARG A C 1
ATOM 812 O O . ARG A 1 105 ? 10.019 -2.281 -4.064 1.00 95.88 105 ARG A O 1
ATOM 819 N N . ASP A 1 106 ? 12.018 -2.883 -4.912 1.00 96.94 106 ASP A N 1
ATOM 820 C CA . ASP A 1 106 ? 11.910 -2.109 -6.146 1.00 96.94 106 ASP A CA 1
ATOM 821 C C . ASP A 1 106 ? 11.242 -2.897 -7.286 1.00 96.94 106 ASP A C 1
ATOM 823 O O . ASP A 1 106 ? 11.120 -4.133 -7.261 1.00 96.94 106 ASP A O 1
ATOM 827 N N . ALA A 1 107 ? 10.765 -2.155 -8.282 1.00 95.00 107 ALA A N 1
ATOM 828 C CA . ALA A 1 107 ? 10.416 -2.663 -9.595 1.00 95.00 107 ALA A CA 1
ATOM 829 C C . ALA A 1 107 ? 11.673 -3.208 -10.283 1.00 95.00 107 ALA A C 1
ATOM 831 O O . ALA A 1 107 ? 12.794 -2.779 -10.011 1.00 95.00 107 ALA A O 1
ATOM 832 N N . ALA A 1 108 ? 11.489 -4.189 -11.166 1.00 93.69 108 ALA A N 1
ATOM 833 C CA . ALA A 1 108 ? 12.602 -4.689 -11.961 1.00 93.69 108 ALA A CA 1
ATOM 834 C C . ALA A 1 108 ? 13.093 -3.592 -12.918 1.00 93.69 108 ALA A C 1
ATOM 836 O O . ALA A 1 108 ? 12.309 -2.736 -13.340 1.00 93.69 108 ALA A O 1
ATOM 837 N N . GLU A 1 109 ? 14.370 -3.644 -13.290 1.00 93.44 109 GLU A N 1
ATOM 838 C CA . GLU A 1 109 ? 14.949 -2.704 -14.249 1.00 93.44 109 GLU A CA 1
ATOM 839 C C . GLU A 1 109 ? 14.116 -2.645 -15.542 1.00 93.44 109 GLU A C 1
ATOM 841 O O . GLU A 1 109 ? 13.664 -3.667 -16.062 1.00 93.44 109 GLU A O 1
ATOM 846 N N . GLY A 1 110 ? 13.864 -1.431 -16.038 1.00 92.25 110 GLY A N 1
ATOM 847 C CA . GLY A 1 110 ? 13.050 -1.215 -17.237 1.00 92.25 110 GLY A CA 1
ATOM 848 C C . GLY A 1 110 ? 11.539 -1.387 -17.035 1.00 92.25 110 GLY A C 1
ATOM 849 O O . GLY A 1 110 ? 10.793 -1.340 -18.013 1.00 92.25 110 GLY A O 1
ATOM 850 N N . THR A 1 111 ? 11.065 -1.569 -15.799 1.00 93.81 111 THR A N 1
ATOM 851 C CA . THR A 1 111 ? 9.636 -1.705 -15.478 1.00 93.81 111 THR A CA 1
ATOM 852 C C . THR A 1 111 ? 9.185 -0.694 -14.433 1.00 93.81 111 THR A C 1
ATOM 854 O O . THR A 1 111 ? 9.983 -0.166 -13.665 1.00 93.81 111 THR A O 1
ATOM 857 N N . LYS A 1 112 ? 7.880 -0.431 -14.404 1.00 94.12 112 LYS A N 1
ATOM 858 C CA . LYS A 1 112 ? 7.215 0.354 -13.365 1.00 94.12 112 LYS A CA 1
ATOM 859 C C . LYS A 1 112 ? 5.987 -0.377 -12.855 1.00 94.12 112 LYS A C 1
ATOM 861 O O . LYS A 1 112 ? 5.308 -1.042 -13.639 1.00 94.12 112 LYS A O 1
ATOM 866 N N . PHE A 1 113 ? 5.657 -0.218 -11.579 1.00 94.25 113 PHE A N 1
ATOM 867 C CA . PHE A 1 113 ? 4.358 -0.648 -11.070 1.00 94.25 113 PHE A CA 1
ATOM 868 C C . PHE A 1 113 ? 3.252 0.298 -11.534 1.00 94.25 113 PHE A C 1
ATOM 870 O O . PHE A 1 113 ? 3.476 1.466 -11.854 1.00 94.25 113 PHE A O 1
ATOM 877 N N . SER A 1 114 ? 2.043 -0.239 -11.628 1.00 91.19 114 SER A N 1
ATOM 878 C CA . SER A 1 114 ? 0.853 0.485 -12.079 1.00 91.19 114 SER A CA 1
ATOM 879 C C . SER A 1 114 ? -0.315 0.320 -11.122 1.00 91.19 114 SER A C 1
ATOM 881 O O . SER A 1 114 ? -1.051 1.276 -10.928 1.00 91.19 114 SER A O 1
ATOM 883 N N . ASN A 1 115 ? -0.484 -0.856 -10.514 1.00 92.88 115 ASN A N 1
ATOM 884 C CA . ASN A 1 115 ? -1.506 -1.087 -9.497 1.00 92.88 115 ASN A CA 1
ATOM 885 C C . ASN A 1 115 ? -1.175 -2.331 -8.652 1.00 92.88 115 ASN A C 1
ATOM 887 O O . ASN A 1 115 ? -0.344 -3.146 -9.064 1.00 92.88 115 ASN A O 1
ATOM 891 N N . ILE A 1 116 ? -1.849 -2.504 -7.518 1.00 95.44 116 ILE A N 1
ATOM 892 C CA . ILE A 1 116 ? -1.717 -3.641 -6.606 1.00 95.44 116 ILE A CA 1
ATOM 893 C C . ILE A 1 116 ? -3.090 -4.166 -6.168 1.00 95.44 116 ILE A C 1
ATOM 895 O O . ILE A 1 116 ? -4.034 -3.408 -6.001 1.00 95.44 116 ILE A O 1
ATOM 899 N N . ALA A 1 117 ? -3.191 -5.474 -5.956 1.00 94.44 117 ALA A N 1
ATOM 900 C CA . ALA A 1 117 ? -4.337 -6.130 -5.341 1.00 94.44 117 ALA A CA 1
ATOM 901 C C . ALA A 1 117 ? -3.866 -7.220 -4.372 1.00 94.44 117 ALA A C 1
ATOM 903 O O . ALA A 1 117 ? -2.801 -7.812 -4.563 1.00 94.44 117 ALA A O 1
ATOM 904 N N . TYR A 1 118 ? -4.676 -7.509 -3.356 1.00 92.62 118 TYR A N 1
ATOM 905 C CA . TYR A 1 118 ? -4.446 -8.599 -2.411 1.00 92.62 118 TYR A CA 1
ATOM 906 C C . TYR A 1 118 ? -5.539 -9.659 -2.556 1.00 92.62 118 TYR A C 1
ATOM 908 O O . TYR A 1 118 ? -6.723 -9.323 -2.554 1.00 92.62 118 TYR A O 1
ATOM 916 N N . ASP A 1 119 ? -5.144 -10.928 -2.657 1.00 91.62 119 ASP A N 1
ATOM 917 C CA . ASP A 1 119 ? -6.061 -12.060 -2.530 1.00 91.62 119 ASP A CA 1
ATOM 918 C C . ASP A 1 119 ? -5.996 -12.624 -1.101 1.00 91.62 119 ASP A C 1
ATOM 920 O O . ASP A 1 119 ? -4.966 -13.194 -0.715 1.00 91.62 119 ASP A O 1
ATOM 924 N N . PRO A 1 120 ? -7.078 -12.512 -0.309 1.00 87.50 120 PRO A N 1
ATOM 925 C CA . PRO A 1 120 ? -7.117 -13.065 1.037 1.00 87.50 120 PRO A CA 1
ATOM 926 C C . PRO A 1 120 ? -7.131 -14.598 1.068 1.00 87.50 120 PRO A C 1
ATOM 928 O O . PRO A 1 120 ? -6.753 -15.160 2.091 1.00 87.50 120 PRO A O 1
ATOM 931 N N . ASN A 1 121 ? -7.541 -15.282 -0.008 1.00 90.94 121 ASN A N 1
ATOM 932 C CA . ASN A 1 121 ? -7.608 -16.747 -0.026 1.00 90.94 121 ASN A CA 1
ATOM 933 C C . ASN A 1 121 ? -6.225 -17.374 -0.193 1.00 90.94 121 ASN A C 1
ATOM 935 O O . ASN A 1 121 ? -5.873 -18.312 0.518 1.00 90.94 121 ASN A O 1
ATOM 939 N N . SER A 1 122 ? -5.436 -16.863 -1.139 1.00 92.81 122 SER A N 1
ATOM 940 C CA . SER A 1 122 ? -4.071 -17.337 -1.369 1.00 92.81 122 SER A CA 1
ATOM 941 C C . SER A 1 122 ? -3.026 -16.590 -0.539 1.00 92.81 122 SER A C 1
ATOM 943 O O . SER A 1 122 ? -1.840 -16.898 -0.643 1.00 92.81 122 SER A O 1
ATOM 945 N N . HIS A 1 123 ? -3.439 -15.568 0.217 1.00 89.31 123 HIS A N 1
ATOM 946 C CA . HIS A 1 123 ? -2.563 -14.616 0.899 1.00 89.31 123 HIS A CA 1
ATOM 947 C C . HIS A 1 123 ? -1.497 -13.999 -0.025 1.00 89.31 123 HIS A C 1
ATOM 949 O O . HIS A 1 123 ? -0.367 -13.751 0.400 1.00 89.31 123 HIS A O 1
ATOM 955 N N . ALA A 1 124 ? -1.844 -13.755 -1.293 1.00 90.94 124 ALA A N 1
ATOM 956 C CA . ALA A 1 124 ? -0.903 -13.276 -2.304 1.00 90.94 124 ALA A CA 1
ATOM 957 C C . ALA A 1 124 ? -1.167 -11.822 -2.702 1.00 90.94 124 ALA A C 1
ATOM 959 O O . ALA A 1 124 ? -2.307 -11.363 -2.743 1.00 90.94 124 ALA A O 1
ATOM 960 N N . ASN A 1 125 ? -0.089 -11.122 -3.053 1.00 91.25 125 ASN A N 1
ATOM 961 C CA . ASN A 1 125 ? -0.141 -9.785 -3.630 1.00 91.25 125 ASN A CA 1
ATOM 962 C C . ASN A 1 125 ? 0.086 -9.873 -5.137 1.00 91.25 125 ASN A C 1
ATOM 964 O O . ASN A 1 125 ? 1.097 -10.417 -5.585 1.00 91.25 125 ASN A O 1
ATOM 968 N N . PHE A 1 126 ? -0.817 -9.285 -5.909 1.00 93.88 126 PHE A N 1
ATOM 969 C CA . PHE A 1 126 ? -0.706 -9.166 -7.354 1.00 93.88 126 PHE A CA 1
ATOM 970 C C . PHE A 1 126 ? -0.381 -7.725 -7.699 1.00 93.88 126 PHE A C 1
ATOM 972 O O . PHE A 1 126 ? -1.107 -6.813 -7.320 1.00 93.88 126 PHE A O 1
ATOM 979 N N . ILE A 1 127 ? 0.717 -7.517 -8.417 1.00 94.12 127 ILE A N 1
ATOM 980 C CA . ILE A 1 127 ? 1.166 -6.184 -8.809 1.00 94.12 127 ILE A CA 1
ATOM 981 C C . ILE A 1 127 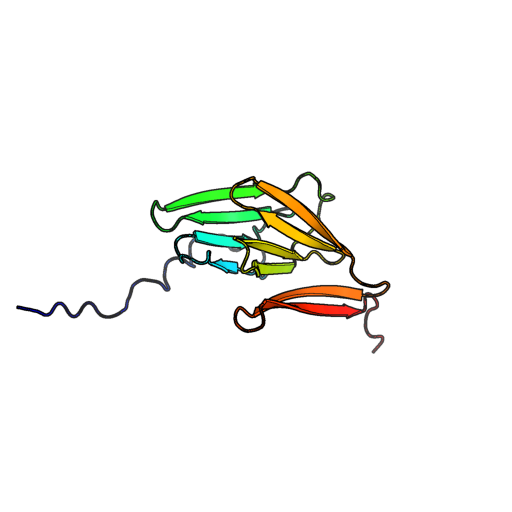? 1.222 -6.153 -10.323 1.00 94.12 127 ILE A C 1
ATOM 983 O O . ILE A 1 127 ? 1.884 -6.983 -10.946 1.00 94.12 127 ILE A O 1
ATOM 987 N N . THR A 1 128 ? 0.515 -5.197 -10.908 1.00 93.75 128 THR A N 1
ATOM 988 C CA . THR A 1 128 ? 0.571 -4.940 -12.345 1.00 93.75 128 THR A CA 1
ATOM 989 C C . THR A 1 128 ? 1.639 -3.898 -12.628 1.00 93.75 128 THR A C 1
ATOM 991 O O . THR A 1 128 ? 1.934 -3.038 -11.794 1.00 93.75 128 THR A O 1
ATOM 994 N N . GLY A 1 129 ? 2.231 -3.972 -13.812 1.00 91.31 129 GLY A N 1
ATOM 995 C CA . GLY A 1 129 ? 3.264 -3.045 -14.231 1.00 91.31 129 GLY A CA 1
ATOM 996 C C . GLY A 1 129 ? 3.363 -2.946 -15.741 1.00 91.31 129 GLY A C 1
ATOM 997 O O . GLY A 1 129 ? 2.713 -3.691 -16.473 1.00 91.31 129 GLY A O 1
ATOM 998 N N . ALA A 1 130 ? 4.188 -2.013 -16.195 1.00 89.94 130 ALA A N 1
ATOM 999 C CA . ALA A 1 130 ? 4.455 -1.774 -17.605 1.00 89.94 130 ALA A CA 1
ATOM 1000 C C . ALA A 1 130 ? 5.951 -1.503 -17.825 1.00 89.94 130 ALA A C 1
ATOM 1002 O O . ALA A 1 130 ? 6.643 -1.121 -16.876 1.00 89.94 130 ALA A O 1
ATOM 1003 N N . PRO A 1 131 ? 6.460 -1.653 -19.058 1.00 89.50 131 PRO A N 1
ATOM 1004 C CA . PRO A 1 131 ? 7.778 -1.149 -19.418 1.00 89.50 131 PRO A CA 1
ATOM 1005 C C . PRO A 1 131 ? 7.898 0.363 -19.170 1.00 89.50 131 PRO A C 1
ATOM 1007 O O . PRO A 1 131 ? 6.911 1.107 -19.229 1.00 89.50 131 PRO A O 1
ATOM 1010 N N . THR A 1 132 ? 9.112 0.830 -18.892 1.00 84.88 132 THR A N 1
ATOM 1011 C CA . THR A 1 132 ? 9.414 2.263 -18.745 1.00 84.88 132 THR A CA 1
ATOM 1012 C C . THR A 1 132 ? 9.563 2.973 -20.091 1.00 84.88 132 THR A C 1
ATOM 1014 O O . THR A 1 132 ? 9.386 4.188 -20.151 1.00 84.88 132 THR A O 1
ATOM 1017 N N . THR A 1 133 ? 9.826 2.241 -21.177 1.00 77.31 133 THR A N 1
ATOM 1018 C CA . THR A 1 133 ? 9.885 2.790 -22.536 1.00 77.31 133 THR A CA 1
ATOM 1019 C C . THR A 1 133 ? 8.483 2.909 -23.150 1.00 77.31 133 THR A C 1
ATOM 1021 O O . THR A 1 133 ? 7.663 1.999 -23.000 1.00 77.31 133 THR A O 1
ATOM 1024 N N . PRO A 1 134 ? 8.162 4.019 -23.844 1.00 56.94 134 PRO A N 1
ATOM 1025 C CA . PRO A 1 134 ? 6.924 4.105 -24.607 1.00 56.94 134 PRO A CA 1
ATOM 1026 C C . PRO A 1 134 ? 6.970 3.111 -25.773 1.00 56.94 134 PRO A C 1
ATOM 1028 O O . PRO A 1 134 ? 8.025 2.892 -26.369 1.00 56.94 134 PRO A O 1
ATOM 1031 N N . TYR A 1 135 ? 5.822 2.520 -26.111 1.00 53.00 135 TYR A N 1
ATOM 1032 C CA . TYR A 1 135 ? 5.666 1.790 -27.365 1.00 53.00 135 TYR A CA 1
ATOM 1033 C C . TYR A 1 135 ? 6.026 2.742 -28.515 1.00 53.00 135 TYR A C 1
ATOM 1035 O O . TYR A 1 135 ? 5.328 3.732 -28.731 1.00 53.00 135 TYR A O 1
ATOM 1043 N N . CYS A 1 136 ? 7.118 2.471 -29.231 1.00 40.94 136 CYS A N 1
ATOM 1044 C CA . CYS A 1 136 ? 7.295 3.022 -30.569 1.00 40.94 136 CYS A CA 1
ATOM 1045 C C . CYS A 1 136 ? 6.191 2.404 -31.432 1.00 40.94 136 CYS A C 1
ATOM 1047 O O . CYS A 1 136 ? 6.225 1.198 -31.685 1.00 40.94 136 CYS A O 1
ATOM 1049 N N . VAL A 1 137 ? 5.190 3.209 -31.791 1.00 41.97 137 VAL A N 1
ATOM 1050 C CA . VAL A 1 137 ? 4.200 2.879 -32.825 1.00 41.97 137 VAL A CA 1
ATOM 1051 C C . VAL A 1 137 ? 4.746 3.336 -34.167 1.00 41.97 137 VAL A C 1
ATOM 1053 O O . VAL A 1 137 ? 5.278 4.469 -34.207 1.00 41.97 137 VAL A O 1
#

Foldseek 3Di:
DDDDPPDDDPDVPVVPPDDPDDDDPFEWDAFPVRQWIWTFDPDQATWIWIAGNVVRDIDIQGDPVDDGNWGWQEWEQAPVQWIWIFTQFFIWTARPVVRDIGTDDTDDPQKGWHYWYADPVVSDIDTDIDGPDDPPD

Radius of gyration: 17.47 Å; chains: 1; bounding box: 58×37×49 Å

pLDDT: mean 80.25, std 22.21, range [26.67, 97.19]

Sequence (137 aa):
MRSYVFGIAIKSALLSCGFVHCCAAGDATFSNDGERIFAICDDDNAAICELNLMNYTFRKNSFPQLPDQTWLRGIARSGDKAILCVTNETLWSFDPDSKELTKIRDAAEGTKFSNIAYDPNSHANFITGAPTTPYCV